Protein AF-A0A536NFF3-F1 (afdb_monomer)

pLDDT: mean 91.22, std 7.95, range [48.66, 98.19]

Nearest PDB structures (foldseek):
  6njw-assembly1_A  TM=7.314E-01  e=9.042E-04  Xanthomonas campestris pv. campestris str. B100
  6nk8-assembly1_A-2  TM=7.554E-01  e=2.874E-03  Burkholderia pseudomallei 668
  6p74-assembly1_A-2  TM=6.289E-01  e=7.067E-03  Thermus scotoductus
  7qsq-assembly2_B  TM=4.934E-01  e=4.908E-01  Thermotoga maritima
  4ru1-assembly3_C  TM=5.728E-01  e=1.132E+00  Acidothermus cellulolyticus 11B

Sequence (94 aa):
MVKIRAVVVVEGDSDRVALETLAKRRGRDLAAEGVEIVSIGGAHAIRRYLERLKAEGSDVTLAGLVDAGQEDVFRRAVDHTGFEIDLYVCDSDL

Solvent-accessible surface area (backbone atoms only — not comparable to full-atom values): 5346 Å² total; per-residue (Å²): 132,69,69,70,47,31,38,36,38,26,37,36,64,67,56,42,51,51,52,55,50,49,35,51,77,70,75,46,56,46,61,83,71,12,42,46,74,44,55,55,77,35,63,87,37,49,43,63,52,50,51,49,41,58,75,70,66,64,84,53,50,39,32,33,49,38,48,62,94,43,46,69,58,51,53,56,32,31,71,74,65,71,60,74,66,52,77,44,70,46,66,90,85,120

Foldseek 3Di:
DDAAAAEEEEQDPVVVVVVVVVCVVVVHDCVVVNYYYDHQNGLQSLLVVLQVCVVVVPNHAAEYEEEPVRVVSNVVSCVVNVDDYHYDYDYPPD

Secondary structure (DSSP, 8-state):
-PPP-EEEEESSHHHHHHHHHHHHHTT--TTTTTEEEEE-SSGGGHHHHHHHHHHTT---EEEEEEEGGGHHHHHHHHHHHT---EEEEEPS--

Mean predicted aligned error: 3.8 Å

Structure (mmCIF, N/CA/C/O backbone):
data_AF-A0A536NFF3-F1
#
_entry.id   AF-A0A536NFF3-F1
#
loop_
_atom_site.group_PDB
_atom_site.id
_atom_site.type_symbol
_atom_site.label_atom_id
_atom_site.label_alt_id
_atom_site.label_comp_id
_atom_site.label_asym_id
_atom_site.label_entity_id
_atom_site.label_seq_id
_atom_site.pdbx_PDB_ins_code
_atom_site.Cartn_x
_atom_site.Cartn_y
_atom_site.Cartn_z
_atom_site.occupancy
_atom_site.B_iso_or_equiv
_atom_site.auth_seq_id
_atom_site.auth_comp_id
_atom_site.auth_asym_id
_atom_site.auth_atom_id
_atom_site.pdbx_PDB_model_num
ATOM 1 N N . MET A 1 1 ? -9.860 11.491 14.436 1.00 69.38 1 MET A N 1
ATOM 2 C CA . MET A 1 1 ? -9.004 10.897 13.390 1.00 69.38 1 MET A CA 1
ATOM 3 C C . MET A 1 1 ? -9.028 9.393 13.605 1.00 69.38 1 MET A C 1
ATOM 5 O O . MET A 1 1 ? -8.834 8.980 14.743 1.00 69.38 1 MET A O 1
ATOM 9 N N . VAL A 1 2 ? -9.392 8.604 12.593 1.00 85.94 2 VAL A N 1
ATOM 10 C CA . VAL A 1 2 ? -9.414 7.132 12.696 1.00 85.94 2 VAL A CA 1
ATOM 11 C C . VAL A 1 2 ? -7.967 6.632 12.754 1.00 85.94 2 VAL A C 1
ATOM 13 O O . VAL A 1 2 ? -7.101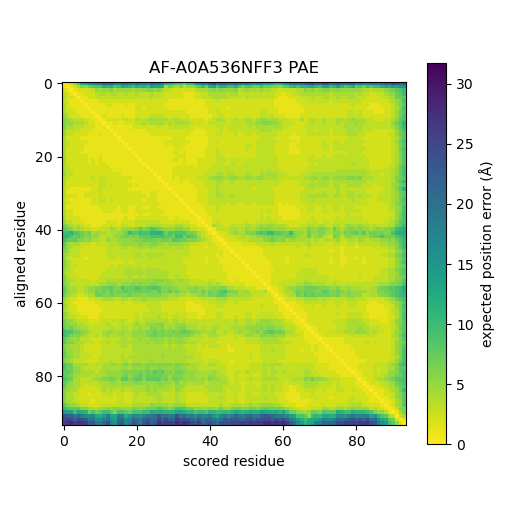 7.198 12.090 1.00 85.94 2 VAL A O 1
ATOM 16 N N . LYS A 1 3 ? -7.681 5.61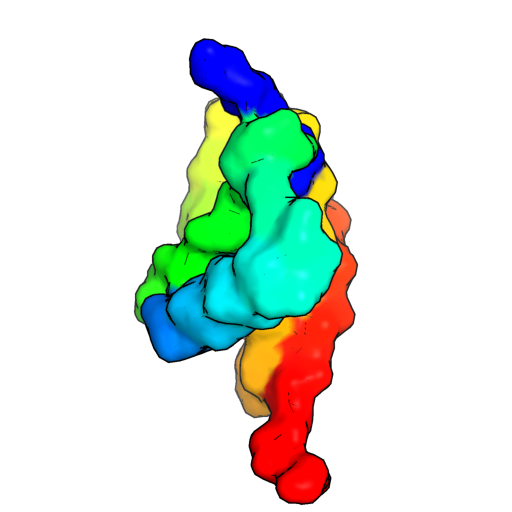9 13.582 1.00 91.81 3 LYS A N 1
ATOM 17 C CA . LYS A 1 3 ? -6.351 4.994 13.642 1.00 91.81 3 LYS A CA 1
ATOM 18 C C . LYS A 1 3 ? -6.109 4.224 12.341 1.00 91.81 3 LYS A C 1
ATOM 20 O O . LYS A 1 3 ? -6.945 3.402 11.968 1.00 91.81 3 LYS A O 1
ATOM 25 N N . ILE A 1 4 ? -4.969 4.456 11.691 1.00 95.06 4 ILE A N 1
ATOM 26 C CA . ILE A 1 4 ? -4.566 3.659 10.529 1.00 95.06 4 ILE A CA 1
ATOM 27 C C . ILE A 1 4 ? -4.289 2.230 10.990 1.00 95.06 4 ILE A C 1
ATOM 29 O O . ILE A 1 4 ? -3.546 2.002 11.945 1.00 95.06 4 ILE A O 1
ATOM 33 N N . ARG A 1 5 ? -4.946 1.280 10.330 1.00 96.12 5 ARG A N 1
ATOM 34 C CA . ARG A 1 5 ? -4.821 -0.159 10.585 1.00 96.12 5 ARG A CA 1
ATOM 35 C C . ARG A 1 5 ? -4.220 -0.904 9.402 1.00 96.12 5 ARG A C 1
ATOM 37 O O . ARG A 1 5 ? -3.679 -1.986 9.593 1.00 96.12 5 ARG A O 1
ATOM 44 N N . ALA A 1 6 ? -4.331 -0.340 8.201 1.00 96.81 6 ALA A N 1
ATOM 45 C CA . ALA A 1 6 ? -3.761 -0.916 7.000 1.00 96.81 6 ALA A CA 1
ATOM 46 C C . ALA A 1 6 ? -3.205 0.171 6.083 1.00 96.81 6 ALA A C 1
ATOM 48 O O . ALA A 1 6 ? -3.762 1.266 5.985 1.00 96.81 6 ALA A O 1
ATOM 49 N N . VAL A 1 7 ? -2.127 -0.172 5.394 1.00 96.75 7 VAL A N 1
ATOM 50 C CA . VAL A 1 7 ? -1.477 0.661 4.392 1.00 96.75 7 VAL A CA 1
ATOM 51 C C . VAL A 1 7 ? -1.391 -0.138 3.099 1.00 96.75 7 VAL A C 1
ATOM 53 O O . VAL A 1 7 ? -0.877 -1.256 3.084 1.00 96.75 7 VAL A O 1
ATOM 56 N N . VAL A 1 8 ? -1.856 0.460 2.006 1.00 96.94 8 VAL A N 1
ATOM 57 C CA . VAL A 1 8 ? -1.636 -0.034 0.648 1.00 96.94 8 VAL A CA 1
ATOM 58 C C . VAL A 1 8 ? -0.540 0.805 0.008 1.00 96.94 8 VAL A C 1
ATOM 60 O O . VAL A 1 8 ? -0.720 1.999 -0.231 1.00 96.94 8 VAL A O 1
ATOM 63 N N . VAL A 1 9 ? 0.605 0.192 -0.257 1.00 95.94 9 VAL A N 1
ATOM 64 C CA . VAL A 1 9 ? 1.723 0.841 -0.937 1.00 95.94 9 VAL A CA 1
ATOM 65 C C . VAL A 1 9 ? 1.566 0.669 -2.443 1.00 95.94 9 VAL A C 1
ATOM 67 O O . VAL A 1 9 ? 1.315 -0.435 -2.919 1.00 95.94 9 VAL A O 1
ATOM 70 N N . VAL A 1 10 ? 1.721 1.756 -3.192 1.00 94.56 10 VAL A N 1
ATOM 71 C CA . VAL A 1 10 ? 1.665 1.754 -4.658 1.00 94.56 10 VAL A CA 1
ATOM 72 C C . VAL A 1 10 ? 2.864 2.488 -5.244 1.00 94.56 10 VAL A C 1
ATOM 74 O O . VAL A 1 10 ? 3.427 3.382 -4.605 1.00 94.56 10 VAL A O 1
ATOM 77 N N . GLU A 1 11 ? 3.273 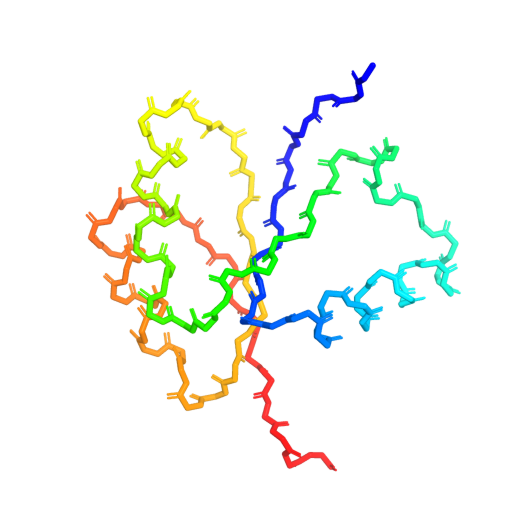2.125 -6.458 1.00 89.50 11 GLU A N 1
ATOM 78 C CA . GLU A 1 11 ? 4.448 2.726 -7.091 1.00 89.50 11 GLU A CA 1
ATOM 79 C C . GLU A 1 11 ? 4.239 4.206 -7.422 1.00 89.50 11 GLU A C 1
ATOM 81 O O . GLU A 1 11 ? 5.134 5.022 -7.164 1.00 89.50 11 GLU A O 1
ATOM 86 N N . GLY A 1 12 ? 3.060 4.559 -7.947 1.00 90.50 12 GLY A N 1
ATOM 87 C CA . GLY A 1 12 ? 2.772 5.905 -8.428 1.00 90.50 12 GLY A CA 1
ATOM 88 C C . GLY A 1 12 ? 1.405 6.465 -8.036 1.00 90.50 12 GLY A C 1
ATOM 89 O O . GLY A 1 12 ? 0.496 5.781 -7.568 1.00 90.50 12 GLY A O 1
ATOM 90 N N . ASP A 1 13 ? 1.238 7.767 -8.279 1.00 92.81 13 ASP A N 1
ATOM 91 C CA . ASP A 1 13 ? -0.023 8.466 -8.008 1.00 92.81 13 ASP A CA 1
ATOM 92 C C . ASP A 1 13 ? -1.177 7.998 -8.901 1.00 92.81 13 ASP A C 1
ATOM 94 O O . ASP A 1 13 ? -2.334 8.100 -8.496 1.00 92.81 13 ASP A O 1
ATOM 98 N N . SER A 1 14 ? -0.880 7.467 -10.092 1.00 92.19 14 SER A N 1
ATOM 99 C CA . SER A 1 14 ? -1.899 6.891 -10.976 1.00 92.19 14 SER A CA 1
ATOM 100 C C . SER A 1 14 ? -2.620 5.728 -10.291 1.00 92.19 14 SER A C 1
ATOM 102 O O . SER A 1 14 ? -3.849 5.728 -10.208 1.00 92.19 14 SER A O 1
ATOM 104 N N . ASP A 1 15 ? -1.867 4.795 -9.707 1.00 93.06 15 ASP A N 1
ATOM 105 C CA . ASP A 1 15 ? -2.413 3.638 -8.991 1.00 93.06 15 ASP A CA 1
ATOM 106 C C . ASP A 1 15 ? -3.186 4.066 -7.750 1.00 93.06 15 ASP A C 1
ATOM 108 O O . ASP A 1 15 ? -4.279 3.564 -7.481 1.00 93.06 15 ASP A O 1
ATOM 112 N N . ARG A 1 16 ? -2.662 5.061 -7.020 1.00 95.75 16 ARG A N 1
ATOM 113 C CA . ARG A 1 16 ? -3.355 5.644 -5.868 1.00 95.75 16 ARG A CA 1
ATOM 114 C C . ARG A 1 16 ? -4.730 6.169 -6.274 1.00 95.75 16 ARG A C 1
ATOM 116 O O . ARG A 1 16 ? -5.734 5.806 -5.663 1.00 95.75 16 ARG A O 1
ATOM 123 N N . VAL A 1 17 ? -4.790 6.978 -7.332 1.00 96.56 17 VAL A N 1
ATOM 124 C CA . VAL A 1 17 ? -6.050 7.524 -7.854 1.00 96.56 17 VAL A CA 1
ATOM 125 C C . VAL A 1 17 ? -6.975 6.409 -8.347 1.00 96.56 17 VAL A C 1
ATOM 127 O O . VAL A 1 17 ? -8.185 6.476 -8.108 1.00 96.56 17 VAL A O 1
ATOM 130 N N . ALA A 1 18 ? -6.439 5.375 -8.997 1.00 95.31 18 ALA A N 1
ATOM 131 C CA . ALA A 1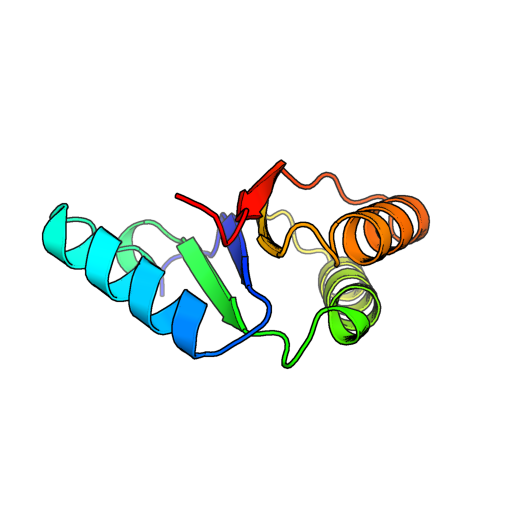 18 ? -7.214 4.232 -9.467 1.00 95.31 18 ALA A CA 1
ATOM 132 C C . ALA A 1 18 ? -7.873 3.473 -8.303 1.00 95.31 18 ALA A C 1
ATOM 134 O O . ALA A 1 18 ? -9.085 3.235 -8.335 1.00 95.31 18 ALA A O 1
ATOM 135 N N . LEU A 1 19 ? -7.119 3.163 -7.245 1.00 96.12 19 LEU A N 1
ATOM 136 C CA . LEU A 1 19 ? -7.624 2.473 -6.057 1.00 96.12 19 LEU A CA 1
ATOM 137 C C . LEU A 1 19 ? -8.616 3.327 -5.258 1.00 96.12 19 LEU A C 1
ATOM 139 O O . LEU A 1 19 ? -9.679 2.830 -4.879 1.00 96.12 19 LEU A O 1
ATOM 143 N N . GLU A 1 20 ? -8.331 4.616 -5.051 1.00 97.44 20 GLU A N 1
ATOM 144 C CA . GLU A 1 20 ? -9.266 5.546 -4.400 1.00 97.44 20 GLU A CA 1
ATOM 145 C C . GLU A 1 20 ? -10.585 5.649 -5.182 1.00 97.44 20 GLU A C 1
ATOM 147 O O . GLU A 1 20 ? -11.678 5.640 -4.607 1.00 97.44 20 GLU A O 1
ATOM 152 N N . THR A 1 21 ? -10.497 5.714 -6.513 1.00 97.88 21 THR A N 1
ATOM 153 C CA . THR A 1 21 ? -11.667 5.757 -7.397 1.00 97.88 21 THR A CA 1
ATOM 154 C C . THR A 1 21 ? -12.451 4.451 -7.336 1.00 97.88 21 THR A C 1
ATOM 156 O O . THR A 1 21 ? -13.682 4.478 -7.248 1.00 97.88 21 THR A O 1
ATOM 159 N N . LEU A 1 22 ? -11.767 3.305 -7.354 1.00 97.25 22 LEU A N 1
ATOM 160 C CA . LEU A 1 22 ? -12.397 1.996 -7.227 1.00 97.25 22 LEU A CA 1
ATOM 161 C C . LEU A 1 22 ? -13.126 1.864 -5.887 1.00 97.25 22 LEU A C 1
ATOM 163 O O . LEU A 1 22 ? -14.287 1.460 -5.877 1.00 97.25 22 LEU A O 1
ATOM 167 N N . ALA A 1 23 ? -12.498 2.253 -4.777 1.00 97.75 23 ALA A N 1
ATOM 168 C CA . ALA A 1 23 ? -13.119 2.213 -3.456 1.00 97.75 23 ALA A CA 1
ATOM 169 C C . ALA A 1 23 ? -14.412 3.038 -3.412 1.00 97.75 23 ALA A C 1
ATOM 171 O O . ALA A 1 23 ? -15.463 2.512 -3.040 1.00 97.75 23 ALA A O 1
ATOM 172 N N . LYS A 1 24 ? -14.375 4.278 -3.919 1.00 97.69 24 LYS A N 1
ATOM 173 C CA . LYS A 1 24 ? -15.567 5.136 -4.025 1.00 97.69 24 LYS A CA 1
ATOM 174 C C . LYS A 1 24 ? -16.666 4.496 -4.872 1.00 97.69 24 LYS A C 1
ATOM 176 O O . LYS A 1 24 ? -17.822 4.476 -4.460 1.00 97.69 24 LYS A O 1
ATOM 181 N N . ARG A 1 25 ? -16.322 3.914 -6.027 1.00 98.19 25 ARG A N 1
ATOM 182 C CA . ARG A 1 25 ? -17.283 3.195 -6.890 1.00 98.19 25 ARG A CA 1
ATOM 183 C C . ARG A 1 25 ? -17.896 1.973 -6.208 1.00 98.19 25 ARG A C 1
ATOM 185 O O . ARG A 1 25 ? -19.005 1.579 -6.553 1.00 98.19 25 ARG A O 1
ATOM 192 N N . ARG A 1 26 ? -17.188 1.375 -5.250 1.00 98.00 26 ARG A N 1
ATOM 193 C CA . ARG A 1 26 ? -17.667 0.259 -4.424 1.00 98.00 26 ARG A CA 1
ATOM 194 C C . ARG A 1 26 ? -18.374 0.717 -3.144 1.00 98.00 26 ARG A C 1
ATOM 196 O O . ARG A 1 26 ? -18.729 -0.134 -2.338 1.00 98.00 26 ARG A O 1
ATOM 203 N N . GLY A 1 27 ? -18.590 2.022 -2.958 1.00 97.81 27 GLY A N 1
ATOM 204 C CA . GLY A 1 27 ? -19.247 2.573 -1.772 1.00 97.81 27 GLY A CA 1
ATOM 205 C C . GLY A 1 27 ? -18.409 2.468 -0.496 1.00 97.81 27 GLY A C 1
ATOM 206 O O . GLY A 1 27 ? -18.975 2.451 0.592 1.00 97.81 27 GLY A O 1
ATOM 207 N N . ARG A 1 28 ? -17.081 2.365 -0.620 1.00 97.81 28 ARG A N 1
ATOM 208 C CA . ARG A 1 28 ? -16.147 2.272 0.508 1.00 97.81 28 ARG A CA 1
ATOM 209 C C . ARG A 1 28 ? -15.503 3.618 0.803 1.00 97.81 28 ARG A C 1
ATOM 211 O O . ARG A 1 28 ? -15.075 4.320 -0.115 1.00 97.81 28 ARG A O 1
ATOM 218 N N . ASP A 1 29 ? -15.390 3.931 2.087 1.00 97.00 29 ASP A N 1
ATOM 219 C CA . ASP A 1 29 ? -14.636 5.075 2.595 1.00 97.00 29 ASP A CA 1
ATOM 220 C C . ASP A 1 29 ? -13.394 4.548 3.310 1.00 97.00 29 ASP A C 1
ATOM 222 O O . ASP A 1 29 ? -13.425 4.182 4.484 1.00 97.00 29 ASP A O 1
ATOM 226 N N . LEU A 1 30 ? -12.284 4.496 2.576 1.00 96.75 30 LEU A N 1
ATOM 227 C CA . LEU A 1 30 ? -11.027 3.950 3.079 1.00 96.75 30 LEU A CA 1
ATOM 228 C C . LEU A 1 30 ? -10.524 4.691 4.321 1.00 96.75 30 LEU A C 1
ATOM 230 O O . LEU A 1 30 ? -10.039 4.052 5.251 1.00 96.75 30 LEU A O 1
ATOM 234 N N . ALA A 1 31 ? -10.702 6.012 4.386 1.00 95.50 31 ALA A N 1
ATOM 235 C CA . ALA A 1 31 ? -10.271 6.796 5.536 1.00 95.50 31 ALA A CA 1
ATOM 236 C C . ALA A 1 31 ? -11.110 6.464 6.780 1.00 95.50 31 ALA A C 1
ATOM 238 O O . ALA A 1 31 ? -10.558 6.303 7.872 1.00 95.50 31 ALA A O 1
ATOM 239 N N . ALA A 1 32 ? -12.428 6.302 6.619 1.00 96.56 32 ALA A N 1
ATOM 240 C CA . ALA A 1 32 ? -13.304 5.843 7.697 1.00 96.56 32 ALA A CA 1
ATOM 241 C C . ALA A 1 32 ? -13.005 4.394 8.126 1.00 96.56 32 ALA A C 1
ATOM 243 O O . ALA A 1 32 ? -13.173 4.045 9.294 1.00 96.56 32 ALA A O 1
ATOM 244 N N . GLU A 1 33 ? -12.519 3.565 7.202 1.00 96.19 33 GLU A N 1
ATOM 245 C CA . GLU A 1 33 ? -12.095 2.183 7.450 1.00 96.19 33 GLU A CA 1
ATOM 246 C C . GLU A 1 33 ? -10.667 2.069 8.031 1.00 96.19 33 GLU A C 1
ATOM 248 O O . GLU A 1 33 ? -10.248 0.976 8.423 1.00 96.19 33 GLU A O 1
ATOM 253 N N . GLY A 1 34 ? -9.924 3.180 8.132 1.00 96.75 34 GLY A N 1
ATOM 254 C CA . GLY A 1 34 ? -8.543 3.211 8.628 1.00 96.75 34 GLY A CA 1
ATOM 255 C C . GLY A 1 34 ? -7.515 2.645 7.641 1.00 96.75 34 GLY A C 1
ATOM 256 O O . GLY A 1 34 ? -6.487 2.116 8.067 1.00 96.75 34 GLY A O 1
ATOM 257 N N . VAL A 1 35 ? -7.805 2.718 6.342 1.00 97.44 35 VAL A N 1
ATOM 258 C CA . VAL A 1 35 ? -6.932 2.291 5.246 1.00 97.44 35 VAL A CA 1
ATOM 259 C C . VAL A 1 35 ? -6.312 3.519 4.586 1.00 97.44 35 VAL A C 1
ATOM 261 O O . VAL A 1 35 ? -7.023 4.402 4.108 1.00 97.44 35 VAL A O 1
ATOM 264 N N . GLU A 1 36 ? -4.985 3.559 4.531 1.00 96.69 36 GLU A N 1
ATOM 265 C CA . GLU A 1 36 ? -4.227 4.596 3.829 1.00 96.69 36 GLU A CA 1
ATOM 266 C C . GLU A 1 36 ? -3.624 4.031 2.539 1.00 96.69 36 GLU A C 1
ATOM 268 O O . GLU A 1 36 ? -3.142 2.901 2.527 1.00 96.69 36 GLU A O 1
ATOM 273 N N . ILE A 1 37 ? -3.636 4.809 1.452 1.00 97.12 37 ILE A N 1
ATOM 274 C CA . ILE A 1 37 ? -2.926 4.461 0.215 1.00 97.12 37 ILE A CA 1
ATOM 275 C C . ILE A 1 37 ? -1.733 5.395 0.057 1.00 97.12 37 ILE A C 1
ATOM 277 O O . ILE A 1 37 ? -1.899 6.613 -0.027 1.00 97.12 37 ILE A O 1
ATOM 281 N N . VAL A 1 38 ? -0.533 4.825 -0.012 1.00 95.94 38 VAL A N 1
ATOM 282 C CA . VAL A 1 38 ? 0.724 5.571 -0.083 1.00 95.94 38 VAL A CA 1
ATOM 283 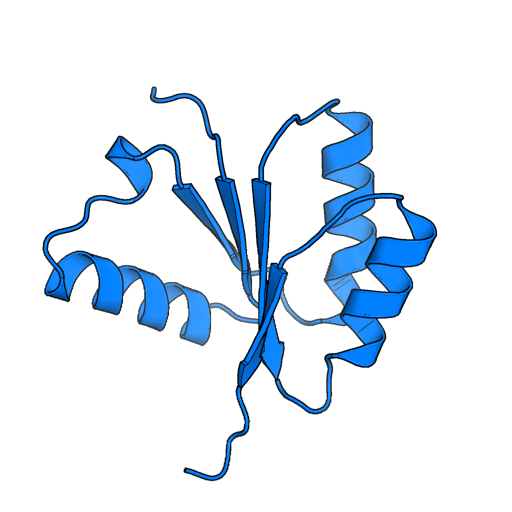C C . VAL A 1 38 ? 1.406 5.312 -1.419 1.00 95.94 38 VAL A C 1
ATOM 285 O O . VAL A 1 38 ? 1.887 4.213 -1.678 1.00 95.94 38 VAL A O 1
ATOM 288 N N . SER A 1 39 ? 1.497 6.358 -2.240 1.00 94.94 39 SER A N 1
ATOM 289 C CA . SER A 1 39 ? 2.393 6.387 -3.398 1.00 94.94 39 SER A CA 1
ATOM 290 C C . SER A 1 39 ? 3.823 6.635 -2.917 1.00 94.94 39 SER A C 1
ATOM 292 O O . SER A 1 39 ? 4.093 7.649 -2.268 1.00 94.94 39 SER A O 1
ATOM 294 N N . ILE A 1 40 ? 4.741 5.707 -3.196 1.00 92.44 40 ILE A N 1
ATOM 295 C CA . ILE A 1 40 ? 6.138 5.808 -2.730 1.00 92.44 40 ILE A CA 1
ATOM 296 C C . ILE A 1 40 ? 7.067 6.533 -3.711 1.00 92.44 40 ILE A C 1
ATOM 298 O O . ILE A 1 40 ? 8.206 6.840 -3.347 1.00 92.44 40 ILE A O 1
ATOM 302 N N . GLY A 1 41 ? 6.588 6.865 -4.915 1.00 84.56 41 GLY A N 1
ATOM 303 C CA . GLY A 1 41 ? 7.374 7.562 -5.937 1.00 84.56 41 GLY A CA 1
ATOM 304 C C . GLY A 1 41 ? 8.367 6.644 -6.656 1.00 84.56 41 GLY A C 1
ATOM 305 O O . GLY A 1 41 ? 9.499 7.050 -6.919 1.00 84.56 41 GLY A O 1
ATOM 306 N N . GLY A 1 42 ? 7.941 5.411 -6.939 1.00 81.69 42 GLY A N 1
ATOM 307 C CA . GLY A 1 42 ? 8.700 4.360 -7.615 1.00 81.69 42 GLY A CA 1
ATOM 308 C C . GLY A 1 42 ? 9.148 3.227 -6.687 1.00 81.69 42 GLY A C 1
ATOM 309 O O . GLY A 1 42 ? 9.447 3.443 -5.509 1.00 81.69 42 GLY A O 1
ATOM 310 N N . ALA A 1 43 ? 9.247 2.013 -7.240 1.00 81.38 43 ALA A N 1
ATOM 311 C CA . ALA A 1 43 ? 9.532 0.786 -6.493 1.00 81.38 43 ALA A CA 1
ATOM 312 C C . ALA A 1 43 ? 10.769 0.873 -5.582 1.00 81.38 43 ALA A C 1
ATOM 314 O O . ALA A 1 43 ? 10.740 0.403 -4.450 1.00 81.38 43 ALA A O 1
ATOM 315 N N . HIS A 1 44 ? 11.846 1.547 -5.999 1.00 85.00 44 HIS A N 1
ATOM 316 C CA . HIS A 1 44 ? 13.077 1.661 -5.202 1.00 85.00 44 HIS A CA 1
ATOM 317 C C . HIS A 1 44 ? 12.915 2.412 -3.866 1.00 85.00 44 HIS A C 1
ATOM 319 O O . HIS A 1 44 ? 13.772 2.299 -2.986 1.00 85.00 44 HIS A O 1
ATOM 325 N N . ALA A 1 45 ? 11.830 3.167 -3.676 1.00 91.44 45 ALA A N 1
ATOM 326 C CA . ALA A 1 45 ? 11.557 3.864 -2.424 1.00 91.44 45 ALA A CA 1
ATOM 327 C C . ALA A 1 45 ? 10.975 2.954 -1.323 1.00 91.44 45 ALA A C 1
ATOM 329 O O . ALA A 1 45 ? 10.966 3.362 -0.157 1.00 91.44 45 ALA A O 1
ATOM 330 N N . ILE A 1 46 ? 10.550 1.726 -1.656 1.00 93.31 46 ILE A N 1
ATOM 331 C CA . ILE A 1 46 ? 9.861 0.815 -0.730 1.00 93.31 46 ILE A CA 1
ATOM 332 C C . ILE A 1 46 ? 10.688 0.511 0.519 1.00 93.31 46 ILE A C 1
ATOM 334 O O . ILE A 1 46 ? 10.185 0.611 1.634 1.00 93.31 46 ILE A O 1
ATOM 338 N N . ARG A 1 47 ? 11.986 0.228 0.363 1.00 92.56 47 ARG A N 1
ATOM 339 C CA . ARG A 1 47 ? 12.867 -0.107 1.491 1.00 92.56 47 ARG A CA 1
ATOM 340 C C . ARG A 1 47 ? 12.909 1.011 2.528 1.00 92.56 47 ARG A C 1
ATOM 342 O O . ARG A 1 47 ? 12.713 0.757 3.710 1.00 92.56 47 ARG A O 1
ATOM 349 N N . ARG A 1 48 ? 13.101 2.253 2.071 1.00 92.75 48 ARG A N 1
ATOM 350 C CA . ARG A 1 48 ? 13.126 3.441 2.936 1.00 92.75 48 ARG A CA 1
ATOM 351 C C . ARG A 1 48 ? 11.786 3.638 3.645 1.00 92.75 48 ARG A C 1
ATOM 353 O O . ARG A 1 48 ? 11.757 4.030 4.808 1.00 92.75 48 ARG A O 1
ATOM 360 N N . TYR A 1 49 ? 10.683 3.392 2.940 1.00 94.00 49 TYR A N 1
ATOM 361 C CA . TYR A 1 49 ? 9.346 3.500 3.511 1.00 94.00 49 TYR A CA 1
ATOM 362 C C . TYR A 1 49 ? 9.121 2.474 4.632 1.00 94.00 49 TYR A C 1
ATOM 364 O O . TYR A 1 49 ? 8.711 2.855 5.728 1.00 94.00 49 TYR A O 1
ATOM 372 N N . LEU A 1 50 ? 9.472 1.207 4.396 1.00 93.88 50 LEU A N 1
ATOM 373 C CA . LEU A 1 50 ? 9.377 0.145 5.399 1.00 93.88 50 LEU A CA 1
ATOM 374 C C . LEU A 1 50 ? 10.285 0.423 6.608 1.00 93.88 50 LEU A C 1
ATOM 376 O O . LEU A 1 50 ? 9.844 0.321 7.747 1.00 93.88 50 LEU A O 1
ATOM 380 N N . GLU A 1 51 ? 11.529 0.862 6.400 1.00 93.88 51 GLU A N 1
ATOM 381 C CA . GLU A 1 51 ? 12.421 1.241 7.509 1.00 93.88 51 GLU A CA 1
ATOM 382 C C . GLU A 1 51 ? 11.831 2.34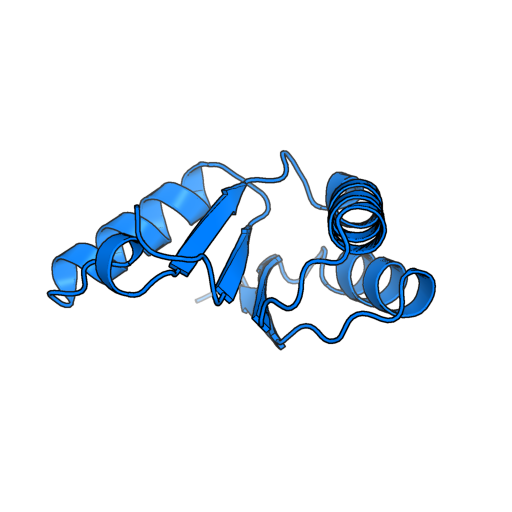9 8.389 1.00 93.88 51 GLU A C 1
ATOM 384 O O . GLU A 1 51 ? 11.939 2.284 9.615 1.00 93.88 51 GLU A O 1
ATOM 389 N N . ARG A 1 52 ? 11.157 3.334 7.782 1.00 93.25 52 ARG A N 1
ATOM 390 C CA . ARG A 1 52 ? 10.452 4.379 8.527 1.00 93.25 52 ARG A CA 1
ATOM 391 C C . ARG A 1 52 ? 9.288 3.806 9.339 1.00 93.25 52 ARG A C 1
ATOM 393 O O . ARG A 1 52 ? 9.210 4.092 10.529 1.00 93.25 52 ARG A O 1
ATOM 400 N N . LEU A 1 53 ? 8.441 2.966 8.738 1.00 92.38 53 LEU A N 1
ATOM 401 C CA . LEU A 1 53 ? 7.336 2.317 9.459 1.00 92.38 53 LEU A CA 1
ATOM 402 C C . LEU A 1 53 ? 7.834 1.506 10.660 1.00 92.38 53 LEU A C 1
ATOM 404 O O . LEU A 1 53 ? 7.229 1.543 11.732 1.00 92.38 53 LEU A O 1
ATOM 408 N N . LYS A 1 54 ? 8.967 0.811 10.502 1.00 91.06 54 LYS A N 1
ATOM 409 C CA . LYS A 1 54 ? 9.605 0.062 11.590 1.00 91.06 54 LYS A CA 1
ATOM 410 C C . LYS A 1 54 ? 10.077 0.981 12.707 1.00 91.06 54 LYS A C 1
ATOM 412 O O . LYS A 1 54 ? 9.852 0.683 13.875 1.00 91.06 54 LYS A O 1
ATOM 417 N N . ALA A 1 55 ? 10.737 2.084 12.355 1.00 92.38 55 ALA A N 1
ATOM 418 C CA . ALA A 1 55 ? 11.234 3.060 13.321 1.00 92.38 55 ALA A CA 1
ATOM 419 C C . ALA A 1 55 ? 10.097 3.738 14.105 1.00 92.38 55 ALA A C 1
ATOM 421 O O . ALA A 1 55 ? 10.265 4.055 15.279 1.00 92.38 55 ALA A O 1
ATOM 422 N N . GLU A 1 56 ? 8.937 3.915 13.475 1.00 90.94 56 GLU A N 1
ATOM 423 C CA . GLU A 1 56 ? 7.720 4.439 14.104 1.00 90.94 56 GLU A CA 1
ATOM 424 C C . GLU A 1 56 ? 7.013 3.408 15.00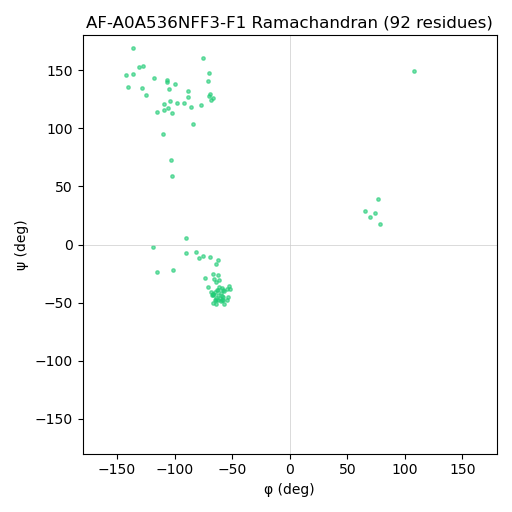5 1.00 90.94 56 GLU A C 1
ATOM 426 O O . GLU A 1 56 ? 6.108 3.773 15.754 1.00 90.94 56 GLU A O 1
ATOM 431 N N . GLY A 1 57 ? 7.422 2.133 14.968 1.00 88.25 57 GLY A N 1
ATOM 432 C CA . GLY A 1 57 ? 6.756 1.053 15.701 1.00 88.25 57 GLY A CA 1
ATOM 433 C C . GLY A 1 57 ? 5.337 0.784 15.194 1.00 88.25 57 GLY A C 1
ATOM 434 O O . GLY A 1 57 ? 4.470 0.388 15.974 1.00 88.25 57 GLY A O 1
ATOM 435 N N . SER A 1 58 ? 5.086 1.050 13.909 1.00 86.44 58 SER A N 1
ATOM 436 C CA . SER A 1 58 ? 3.766 0.909 13.300 1.00 86.44 58 SER A CA 1
ATOM 437 C C . SER A 1 58 ? 3.344 -0.557 13.223 1.00 86.44 58 SER A C 1
ATOM 439 O O . SER A 1 58 ? 4.024 -1.378 12.614 1.00 86.44 58 SER A O 1
ATOM 441 N N . ASP A 1 59 ? 2.184 -0.859 13.803 1.00 88.12 59 ASP A N 1
ATOM 442 C CA . ASP A 1 59 ? 1.517 -2.164 13.742 1.00 88.12 59 ASP A CA 1
ATOM 443 C C . ASP A 1 59 ? 0.349 -2.081 12.750 1.00 88.12 59 ASP A C 1
ATOM 445 O O . ASP A 1 59 ? -0.818 -1.934 13.126 1.00 88.12 59 ASP A O 1
ATOM 449 N N . VAL A 1 60 ? 0.695 -2.022 11.463 1.00 93.44 60 VAL A N 1
ATOM 450 C CA . VAL A 1 60 ? -0.259 -1.906 10.355 1.00 93.44 60 VAL A CA 1
ATOM 451 C C . VAL A 1 60 ? -0.158 -3.123 9.452 1.00 93.44 60 VAL A C 1
ATOM 453 O O . VAL A 1 60 ? 0.932 -3.623 9.182 1.00 93.44 60 VAL A O 1
ATOM 456 N N . THR A 1 61 ? -1.295 -3.570 8.928 1.00 95.44 61 THR A N 1
ATOM 457 C CA . THR A 1 61 ? -1.314 -4.546 7.837 1.00 95.44 61 THR A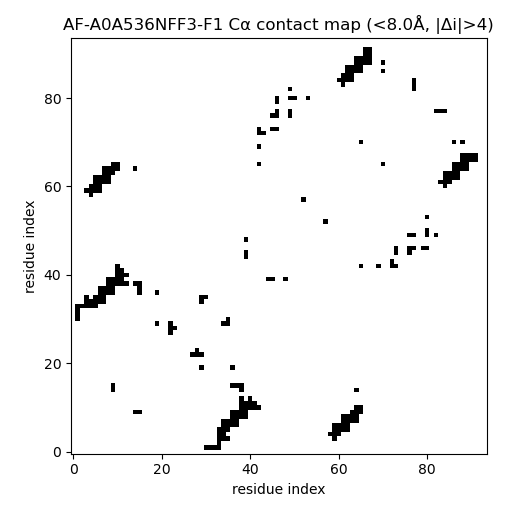 CA 1
ATOM 458 C C . THR A 1 61 ? -0.814 -3.878 6.558 1.00 95.44 61 THR A C 1
ATOM 460 O O . THR A 1 61 ? -1.323 -2.821 6.178 1.00 95.44 61 THR A O 1
ATOM 463 N N . LEU A 1 62 ? 0.164 -4.483 5.888 1.00 95.69 62 LEU A N 1
ATOM 464 C CA . LEU A 1 62 ? 0.720 -3.965 4.641 1.00 95.69 62 LEU A CA 1
ATOM 465 C C . LEU A 1 62 ? 0.221 -4.771 3.445 1.00 95.69 62 LEU A C 1
ATOM 467 O O . LEU A 1 62 ? 0.288 -5.997 3.434 1.00 95.69 62 LEU A O 1
ATOM 471 N N . ALA A 1 63 ? -0.206 -4.059 2.410 1.00 96.06 63 ALA A N 1
ATOM 472 C CA . ALA A 1 63 ? -0.414 -4.603 1.075 1.00 96.06 63 ALA A CA 1
ATOM 473 C C . ALA A 1 63 ? 0.345 -3.755 0.048 1.00 96.06 63 ALA A C 1
ATOM 475 O O . ALA A 1 63 ? 0.579 -2.567 0.275 1.00 96.06 63 ALA A O 1
ATOM 476 N N . GLY A 1 64 ? 0.725 -4.350 -1.080 1.00 94.44 64 GLY A N 1
ATOM 477 C CA . GLY A 1 64 ? 1.390 -3.657 -2.183 1.00 94.44 64 GLY A CA 1
ATOM 478 C C . GLY A 1 64 ? 0.692 -3.920 -3.510 1.00 94.44 64 GLY A C 1
ATOM 479 O O . GLY A 1 64 ? 0.371 -5.068 -3.793 1.00 94.44 64 GLY A O 1
ATOM 480 N N . LEU A 1 65 ? 0.477 -2.883 -4.320 1.00 93.25 65 LEU A N 1
ATOM 481 C CA . LEU A 1 65 ? 0.168 -3.022 -5.747 1.00 93.25 65 LEU A CA 1
ATOM 482 C C . LEU A 1 65 ? 1.418 -2.619 -6.531 1.00 93.25 65 LEU A C 1
ATOM 484 O O . LEU A 1 65 ? 1.886 -1.487 -6.394 1.00 93.25 65 LEU A O 1
ATOM 488 N N . VAL A 1 66 ? 1.973 -3.565 -7.282 1.00 90.56 66 VAL A N 1
ATOM 489 C CA . VAL A 1 66 ? 3.287 -3.451 -7.927 1.00 90.56 66 VAL A CA 1
ATOM 490 C C . VAL A 1 66 ? 3.209 -3.962 -9.361 1.00 90.56 66 VAL A C 1
ATOM 492 O O . VAL A 1 66 ? 2.470 -4.910 -9.632 1.00 90.56 66 VAL A O 1
ATOM 495 N N . ASP A 1 67 ? 3.975 -3.371 -10.270 1.00 88.38 67 ASP A N 1
ATOM 496 C CA . ASP A 1 67 ? 4.101 -3.905 -11.623 1.00 88.38 67 ASP A CA 1
ATOM 497 C C . ASP A 1 67 ? 4.890 -5.223 -11.603 1.00 88.38 67 ASP A C 1
ATOM 499 O O . ASP A 1 67 ? 5.828 -5.398 -10.817 1.00 88.38 67 ASP A O 1
ATOM 503 N N . ALA A 1 68 ? 4.572 -6.152 -12.510 1.00 88.00 68 ALA A N 1
ATOM 504 C CA . ALA A 1 68 ? 5.257 -7.448 -12.601 1.00 88.00 68 ALA A CA 1
ATOM 505 C C . ALA A 1 68 ? 6.788 -7.328 -12.691 1.00 88.00 68 ALA A C 1
ATOM 507 O O . ALA A 1 68 ? 7.520 -8.107 -12.082 1.00 88.00 68 ALA A O 1
ATOM 508 N N . GLY A 1 69 ? 7.292 -6.298 -13.379 1.00 87.56 69 GLY A N 1
ATOM 509 C CA . GLY A 1 69 ? 8.728 -6.033 -13.490 1.00 87.56 69 GLY A CA 1
ATOM 510 C C . GLY A 1 69 ? 9.410 -5.562 -12.196 1.00 87.56 69 GLY A C 1
ATOM 511 O O . GLY A 1 69 ? 10.638 -5.483 -12.166 1.00 87.56 69 GLY A O 1
ATOM 512 N N . GLN A 1 70 ? 8.653 -5.226 -11.149 1.00 89.00 70 GLN A N 1
ATOM 513 C CA . GLN A 1 70 ? 9.154 -4.632 -9.903 1.00 89.00 70 GLN A CA 1
ATOM 514 C C . GLN A 1 70 ? 8.900 -5.496 -8.657 1.00 89.00 70 GLN A C 1
ATOM 516 O O . GLN A 1 70 ? 9.359 -5.146 -7.567 1.00 89.00 70 GLN A O 1
ATOM 521 N N . GLU A 1 71 ? 8.240 -6.649 -8.791 1.00 90.69 71 GLU A N 1
ATOM 522 C CA . GLU A 1 71 ? 7.910 -7.529 -7.662 1.00 90.69 71 GLU A CA 1
ATOM 523 C C . GLU A 1 71 ? 9.145 -7.901 -6.814 1.00 90.69 71 GLU A C 1
ATOM 525 O O . GLU A 1 71 ? 9.130 -7.801 -5.582 1.00 90.69 71 GLU A O 1
ATOM 530 N N . ASP A 1 72 ? 10.253 -8.256 -7.469 1.00 90.94 72 ASP A N 1
ATOM 531 C CA . ASP A 1 72 ? 11.503 -8.633 -6.801 1.00 90.94 72 ASP A CA 1
ATOM 532 C C . ASP A 1 72 ? 12.089 -7.504 -5.939 1.00 90.94 72 ASP A C 1
ATOM 534 O O . ASP A 1 72 ? 12.738 -7.764 -4.920 1.00 90.94 72 ASP A O 1
ATOM 538 N N . VAL A 1 73 ? 11.869 -6.242 -6.320 1.00 91.19 73 VAL A N 1
ATOM 539 C CA . VAL A 1 73 ? 12.334 -5.077 -5.552 1.00 91.19 73 VAL A CA 1
ATOM 540 C C . VAL A 1 73 ? 11.592 -4.996 -4.220 1.00 91.19 73 VAL A C 1
ATOM 542 O O . VAL A 1 73 ? 12.218 -4.778 -3.178 1.00 91.19 73 VAL A O 1
ATOM 545 N N . PHE A 1 74 ? 10.278 -5.227 -4.239 1.00 91.19 74 PHE A N 1
ATOM 546 C CA . PHE A 1 74 ? 9.451 -5.247 -3.035 1.00 91.19 74 PHE A CA 1
ATOM 547 C C . PHE A 1 74 ? 9.815 -6.424 -2.135 1.00 91.19 74 PHE A C 1
ATOM 549 O O . PHE A 1 74 ? 10.118 -6.205 -0.962 1.00 91.19 74 PHE A O 1
ATOM 556 N N . ARG A 1 75 ? 9.888 -7.645 -2.680 1.00 91.12 75 ARG A N 1
ATOM 557 C CA . ARG A 1 75 ? 10.252 -8.847 -1.907 1.00 91.12 75 ARG A CA 1
ATOM 558 C C . ARG A 1 75 ? 11.586 -8.675 -1.175 1.00 91.12 75 ARG A C 1
ATOM 560 O O . ARG A 1 75 ? 11.659 -8.855 0.037 1.00 91.12 75 ARG A O 1
ATOM 567 N N . ARG A 1 76 ? 12.623 -8.185 -1.865 1.00 92.12 76 ARG A N 1
ATOM 568 C CA . ARG A 1 76 ? 13.936 -7.929 -1.242 1.00 92.12 76 ARG A CA 1
ATOM 569 C C . ARG A 1 76 ? 13.880 -6.901 -0.115 1.00 92.12 76 ARG A C 1
ATOM 571 O O . ARG A 1 76 ? 14.639 -7.010 0.849 1.00 92.12 76 ARG A O 1
ATOM 578 N N . ALA A 1 77 ? 13.051 -5.868 -0.238 1.00 91.50 77 ALA A N 1
ATOM 579 C CA . ALA A 1 77 ? 12.918 -4.848 0.797 1.00 91.50 77 ALA A CA 1
ATOM 580 C C . ALA A 1 77 ? 12.196 -5.371 2.045 1.00 91.50 77 ALA A C 1
ATOM 582 O O . ALA A 1 77 ? 12.562 -5.014 3.168 1.00 91.50 77 ALA A O 1
ATOM 583 N N . VAL A 1 78 ? 11.208 -6.238 1.845 1.00 90.62 78 VAL A N 1
ATOM 584 C CA . VAL A 1 78 ? 10.449 -6.916 2.899 1.00 90.62 78 VAL A CA 1
ATOM 585 C C . VAL A 1 78 ? 11.376 -7.835 3.691 1.00 90.62 78 VAL A C 1
ATOM 587 O O . VAL A 1 78 ? 11.514 -7.648 4.900 1.00 90.62 78 VAL A O 1
ATOM 590 N N . ASP A 1 79 ? 12.136 -8.691 3.001 1.00 90.25 79 ASP A N 1
ATOM 591 C CA . ASP A 1 79 ? 13.128 -9.587 3.614 1.00 90.25 79 ASP A CA 1
ATOM 592 C C . ASP A 1 79 ? 14.143 -8.828 4.486 1.00 90.25 79 ASP A C 1
ATOM 594 O O . ASP A 1 79 ? 14.531 -9.282 5.561 1.00 90.25 79 ASP A O 1
ATOM 598 N N . HIS A 1 80 ? 14.561 -7.633 4.054 1.00 88.50 80 HIS A N 1
ATOM 599 C CA . HIS A 1 80 ? 15.513 -6.809 4.806 1.00 88.50 80 HIS A CA 1
ATOM 600 C C . HIS A 1 80 ? 14.922 -6.151 6.053 1.00 88.50 80 HIS A C 1
ATOM 602 O O . HIS A 1 80 ? 15.662 -5.816 6.981 1.00 88.50 80 HIS A O 1
ATOM 608 N N . THR A 1 81 ? 13.623 -5.872 6.056 1.00 88.25 81 THR A N 1
ATOM 609 C CA . THR A 1 81 ? 12.983 -5.078 7.111 1.00 88.25 81 THR A CA 1
ATOM 610 C C . THR A 1 81 ? 12.237 -5.947 8.116 1.00 88.25 81 THR A C 1
ATOM 612 O O . THR A 1 81 ? 12.100 -5.535 9.274 1.00 88.25 81 THR A O 1
ATOM 615 N N . GLY A 1 82 ? 11.868 -7.170 7.724 1.00 86.62 82 GLY A N 1
ATOM 616 C CA . GLY A 1 82 ? 11.126 -8.126 8.541 1.00 86.62 82 GLY A CA 1
ATOM 617 C C . GLY A 1 82 ? 9.631 -7.821 8.623 1.00 86.62 82 GLY A C 1
ATOM 618 O O . GLY A 1 82 ? 8.979 -8.289 9.549 1.00 86.62 82 GLY A O 1
ATOM 619 N N . PHE A 1 83 ? 9.108 -7.003 7.706 1.00 89.75 83 PHE A N 1
ATOM 620 C CA . PHE A 1 83 ? 7.664 -6.871 7.527 1.00 89.75 83 PHE A CA 1
ATOM 621 C C . PHE A 1 83 ? 7.100 -8.092 6.807 1.00 89.75 83 PHE A C 1
ATOM 623 O O . PHE A 1 83 ? 7.821 -8.801 6.113 1.00 89.75 83 PHE A O 1
ATOM 630 N N . GLU A 1 84 ? 5.795 -8.284 6.930 1.00 91.69 84 GLU A N 1
ATOM 631 C CA . GLU A 1 84 ? 5.010 -9.108 6.016 1.00 91.69 84 GLU A CA 1
ATOM 632 C C . GLU A 1 84 ? 4.177 -8.169 5.139 1.00 91.69 84 GLU A C 1
ATOM 634 O O . GLU A 1 84 ? 3.707 -7.130 5.613 1.00 91.69 84 GLU A O 1
ATOM 639 N N . ILE A 1 85 ? 4.032 -8.495 3.854 1.00 92.56 85 ILE A N 1
ATOM 640 C CA . ILE A 1 85 ? 3.237 -7.708 2.908 1.00 92.56 85 ILE A CA 1
ATOM 641 C C . ILE A 1 85 ? 2.470 -8.631 1.962 1.00 92.56 85 ILE A C 1
ATOM 643 O O . ILE A 1 85 ? 3.037 -9.567 1.398 1.00 92.56 85 ILE A O 1
ATOM 647 N N . ASP A 1 86 ? 1.195 -8.321 1.746 1.00 94.62 86 ASP A N 1
ATOM 648 C CA . ASP A 1 86 ? 0.386 -8.956 0.708 1.00 94.62 86 ASP A CA 1
ATOM 649 C C . ASP A 1 86 ? 0.633 -8.249 -0.634 1.00 94.62 86 ASP A C 1
ATOM 651 O O . ASP A 1 86 ? 0.147 -7.136 -0.859 1.00 94.62 86 ASP A O 1
ATOM 655 N N . LEU A 1 87 ? 1.417 -8.866 -1.524 1.00 93.12 87 LEU A N 1
ATOM 656 C CA . LEU A 1 87 ? 1.722 -8.304 -2.846 1.00 93.12 87 LEU A CA 1
ATOM 657 C C . LEU A 1 87 ? 0.685 -8.720 -3.893 1.00 93.12 87 LEU A C 1
ATOM 659 O O . LEU A 1 87 ? 0.438 -9.904 -4.116 1.00 93.12 87 LEU A O 1
ATOM 663 N N . TYR A 1 88 ? 0.139 -7.721 -4.577 1.00 92.56 88 TYR A N 1
ATOM 664 C CA . TYR A 1 88 ? -0.711 -7.847 -5.750 1.00 92.56 88 TYR A CA 1
ATOM 665 C C . TYR A 1 88 ? 0.078 -7.352 -6.953 1.00 92.56 88 TYR A C 1
ATOM 667 O O . TYR A 1 88 ? 0.446 -6.179 -7.031 1.00 92.56 88 TYR A O 1
ATOM 675 N N . VAL A 1 89 ? 0.345 -8.262 -7.880 1.00 90.56 89 VAL A N 1
ATOM 676 C CA . VAL A 1 89 ? 1.100 -7.957 -9.090 1.00 90.56 89 VAL A CA 1
ATOM 677 C C . VAL A 1 89 ? 0.132 -7.571 -10.197 1.00 90.56 89 VAL A C 1
ATOM 679 O O . VAL A 1 89 ? -0.764 -8.341 -10.545 1.00 90.56 89 VAL A O 1
ATOM 682 N N . CYS A 1 90 ? 0.311 -6.367 -10.729 1.00 84.69 90 CYS A N 1
ATOM 683 C CA . CYS A 1 90 ? -0.333 -5.930 -11.952 1.00 84.69 90 CYS A CA 1
ATOM 684 C C . CYS A 1 90 ? 0.524 -6.397 -13.133 1.00 84.69 90 CYS A C 1
ATOM 686 O O . CYS A 1 90 ? 1.694 -6.024 -13.250 1.00 84.69 90 CYS A O 1
ATOM 688 N N . ASP A 1 91 ? -0.052 -7.236 -13.987 1.00 79.94 91 ASP A N 1
ATOM 689 C CA . ASP A 1 91 ? 0.505 -7.518 -15.303 1.00 79.94 91 ASP A CA 1
ATOM 690 C C . ASP A 1 91 ? -0.236 -6.632 -16.307 1.00 79.94 91 ASP A C 1
ATOM 692 O O . ASP A 1 91 ? -1.468 -6.649 -16.369 1.00 79.94 91 ASP A O 1
ATOM 696 N N . SER A 1 92 ? 0.514 -5.802 -17.030 1.00 64.81 92 SER A N 1
ATOM 697 C CA . SER A 1 92 ? -0.020 -4.824 -17.978 1.00 64.81 92 SER A CA 1
ATOM 698 C C .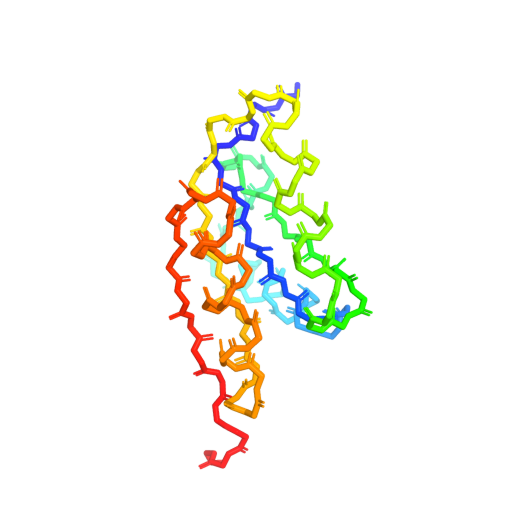 SER A 1 92 ? -0.782 -5.462 -19.148 1.00 64.81 92 SER A C 1
ATOM 700 O O . SER A 1 92 ? -1.493 -4.740 -19.847 1.00 64.81 92 SER A O 1
ATOM 702 N N . ASP A 1 93 ? -0.671 -6.779 -19.350 1.00 55.56 93 ASP A N 1
ATOM 703 C CA . ASP A 1 93 ? -1.211 -7.486 -20.514 1.00 55.56 93 ASP A CA 1
ATOM 704 C C . ASP A 1 93 ? -2.529 -8.243 -20.222 1.00 55.56 93 ASP A C 1
ATOM 706 O O . ASP A 1 93 ? -2.638 -9.455 -20.437 1.00 55.56 93 ASP A O 1
ATOM 710 N N . LEU A 1 94 ? -3.566 -7.515 -19.778 1.00 48.66 94 LEU A N 1
ATOM 711 C CA . LEU A 1 94 ? -4.972 -7.934 -19.952 1.00 48.66 94 LEU A CA 1
ATOM 712 C C . LEU A 1 94 ? -5.550 -7.450 -21.287 1.00 48.66 94 LEU A C 1
ATOM 714 O O . LEU A 1 94 ? -5.443 -6.237 -21.581 1.00 48.66 94 LEU A O 1
#

Radius of gyration: 13.17 Å; Cα contacts (8 Å, |Δi|>4): 137; chains: 1; bounding box: 35×20×36 Å